Protein AF-A0A6B3RNH5-F1 (afdb_monomer_lite)

Secondary structure (DSSP, 8-state):
-------HHHHHHHHHHHHHHHHHHHHH-SSS-HHHHHHHHHHHHHHHHHHHHHHHHHHHTTHHHHHHHHHHTT---

Sequence (77 aa):
MMMLGVPQTWATAMGHLQAALDARAQMRDRTVTQAERDSATARYTHSVDALVDALHRCMSNQLLGRITLWLARGGWF

Structure (mmCIF, N/CA/C/O backbone):
data_AF-A0A6B3RNH5-F1
#
_entry.id   AF-A0A6B3RNH5-F1
#
loop_
_atom_site.group_PDB
_atom_site.id
_atom_site.type_symbol
_atom_site.label_atom_id
_atom_site.label_alt_id
_atom_site.label_comp_id
_atom_site.label_asym_id
_atom_site.label_entity_id
_atom_site.label_seq_id
_atom_site.pdbx_PDB_ins_code
_atom_site.Cartn_x
_atom_site.Cartn_y
_atom_site.Cartn_z
_atom_site.occupancy
_atom_site.B_iso_or_equiv
_atom_site.auth_seq_id
_atom_site.auth_comp_id
_atom_site.auth_asym_id
_atom_site.auth_atom_id
_atom_site.pdbx_PDB_model_num
ATOM 1 N N . MET A 1 1 ? 19.953 18.639 -22.707 1.00 36.12 1 MET A N 1
ATOM 2 C CA . MET A 1 1 ? 20.030 18.464 -21.242 1.00 36.12 1 MET A CA 1
ATOM 3 C C . MET A 1 1 ? 18.963 17.448 -20.853 1.00 36.12 1 MET A C 1
ATOM 5 O O . MET A 1 1 ? 17.807 17.810 -20.703 1.00 36.12 1 MET A O 1
ATOM 9 N N . MET A 1 2 ? 19.299 16.153 -20.870 1.00 39.19 2 MET A N 1
ATOM 10 C CA . MET A 1 2 ? 18.349 15.095 -20.505 1.00 39.19 2 MET A CA 1
ATOM 11 C C . MET A 1 2 ? 18.245 15.072 -18.982 1.00 39.19 2 MET A C 1
ATOM 13 O O . MET A 1 2 ? 19.185 14.643 -18.318 1.00 39.19 2 MET A O 1
ATOM 17 N N . MET A 1 3 ? 17.125 15.553 -18.436 1.00 40.41 3 MET A N 1
ATOM 18 C CA . MET A 1 3 ? 16.740 15.220 -17.068 1.00 40.41 3 MET A CA 1
ATOM 19 C C . MET A 1 3 ? 16.642 13.698 -17.001 1.00 40.41 3 MET A C 1
ATOM 21 O O . MET A 1 3 ? 15.738 13.092 -17.576 1.00 40.41 3 MET A O 1
ATOM 25 N N . LEU A 1 4 ? 17.600 13.075 -16.328 1.00 49.88 4 LEU A N 1
ATOM 26 C CA . LEU A 1 4 ? 17.489 11.705 -15.860 1.00 49.88 4 LEU A CA 1
ATOM 27 C C . LEU A 1 4 ? 16.447 11.710 -14.732 1.00 49.88 4 LEU A C 1
ATOM 29 O O . LEU A 1 4 ? 16.788 11.628 -13.558 1.00 49.88 4 LEU A O 1
ATOM 33 N N . GLY A 1 5 ? 15.178 11.904 -15.095 1.00 50.38 5 GLY A N 1
ATOM 34 C CA . GLY A 1 5 ? 14.066 11.805 -14.165 1.00 50.38 5 GLY A CA 1
ATOM 35 C C . GLY A 1 5 ? 14.060 10.408 -13.564 1.00 50.38 5 GLY A C 1
ATOM 36 O O . GLY A 1 5 ? 14.305 9.427 -14.274 1.00 50.38 5 GLY A O 1
ATOM 37 N N . VAL A 1 6 ? 13.800 10.329 -12.258 1.00 57.34 6 VAL A N 1
ATOM 38 C CA . VAL A 1 6 ? 13.481 9.068 -11.585 1.00 57.34 6 VAL A CA 1
ATOM 39 C C . VAL A 1 6 ? 12.538 8.286 -12.501 1.00 57.34 6 VAL A C 1
ATOM 41 O O . VAL A 1 6 ? 11.526 8.856 -12.923 1.00 57.34 6 VAL A O 1
ATOM 44 N N . PRO A 1 7 ? 12.840 7.023 -12.857 1.00 68.00 7 PRO A N 1
ATOM 45 C CA . PRO A 1 7 ? 11.923 6.226 -13.656 1.00 68.00 7 PRO A CA 1
ATOM 46 C C . PRO A 1 7 ? 10.557 6.285 -12.982 1.00 68.00 7 PRO A C 1
ATOM 48 O O . PRO A 1 7 ? 10.450 5.948 -11.808 1.00 68.00 7 PRO A O 1
ATOM 51 N N . GLN A 1 8 ? 9.538 6.790 -13.676 1.00 71.75 8 GLN A N 1
ATOM 52 C CA . GLN A 1 8 ? 8.234 7.102 -13.077 1.00 71.75 8 GLN A CA 1
ATOM 53 C C . GLN A 1 8 ? 7.673 5.910 -12.283 1.00 71.75 8 GLN A C 1
ATOM 55 O O . GLN A 1 8 ? 7.107 6.081 -11.211 1.00 71.75 8 GLN A O 1
ATOM 60 N N . THR A 1 9 ? 7.956 4.693 -12.749 1.00 71.06 9 THR A N 1
ATOM 61 C CA . THR A 1 9 ? 7.645 3.427 -12.079 1.00 71.06 9 THR A CA 1
ATOM 62 C C . THR A 1 9 ? 8.330 3.239 -10.720 1.00 71.06 9 THR A C 1
ATOM 64 O O . THR A 1 9 ? 7.724 2.678 -9.814 1.00 71.06 9 THR A O 1
ATOM 67 N N . TRP A 1 10 ? 9.566 3.714 -10.546 1.00 74.06 10 TRP A N 1
ATOM 68 C CA . TRP A 1 10 ? 10.280 3.711 -9.265 1.00 74.06 10 TRP A CA 1
ATOM 69 C C . TRP A 1 10 ? 9.679 4.713 -8.278 1.00 74.06 10 TRP A C 1
ATOM 71 O O . TRP A 1 10 ? 9.432 4.359 -7.128 1.00 74.06 10 TRP A O 1
ATOM 81 N N . ALA A 1 11 ? 9.375 5.934 -8.728 1.00 79.69 11 ALA A N 1
ATOM 82 C CA . ALA A 1 11 ? 8.699 6.924 -7.887 1.00 79.69 11 ALA A CA 1
ATOM 83 C C . ALA A 1 11 ? 7.321 6.416 -7.420 1.00 79.69 11 ALA A C 1
ATOM 85 O O . ALA A 1 11 ? 6.982 6.534 -6.244 1.00 79.69 11 ALA A O 1
ATOM 86 N N . THR A 1 12 ? 6.562 5.773 -8.314 1.00 82.81 12 THR A N 1
ATOM 87 C CA . THR A 1 12 ? 5.287 5.126 -7.980 1.00 82.81 12 THR A CA 1
ATOM 88 C 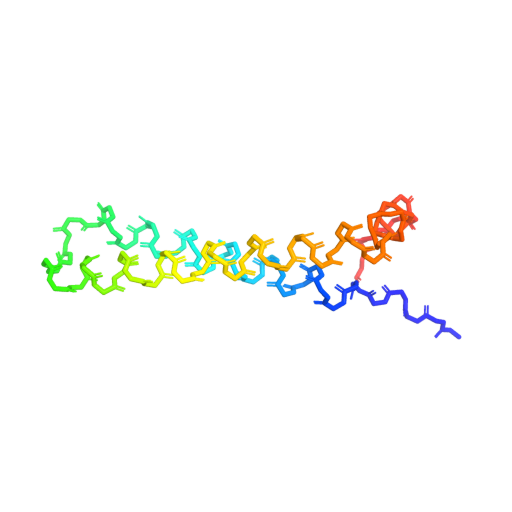C . THR A 1 12 ? 5.461 3.992 -6.967 1.00 82.81 12 THR A C 1
ATOM 90 O O . THR A 1 12 ? 4.730 3.950 -5.980 1.00 82.81 12 THR A O 1
ATOM 93 N N . ALA A 1 13 ? 6.453 3.111 -7.150 1.00 86.19 13 ALA A N 1
ATOM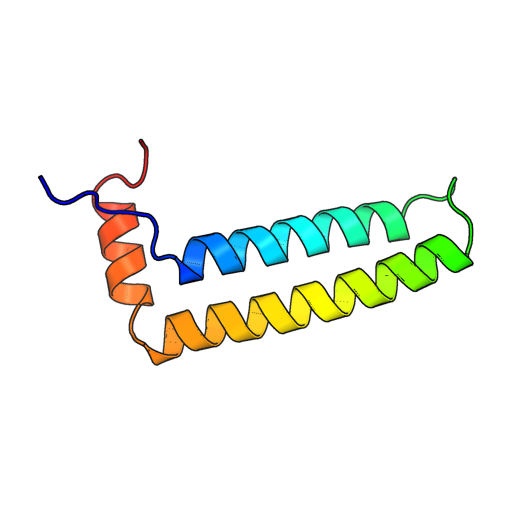 94 C CA . ALA A 1 13 ? 6.747 2.045 -6.191 1.00 86.19 13 ALA A CA 1
ATOM 95 C C . ALA A 1 13 ? 7.076 2.611 -4.797 1.00 86.19 13 ALA A C 1
ATOM 97 O O . ALA A 1 13 ? 6.503 2.177 -3.800 1.00 86.19 13 ALA A O 1
ATOM 98 N N . MET A 1 14 ? 7.926 3.638 -4.719 1.00 86.81 14 MET A N 1
ATOM 99 C CA . MET A 1 14 ? 8.255 4.295 -3.450 1.00 86.81 14 MET A CA 1
ATOM 100 C C . MET A 1 14 ? 7.036 4.959 -2.792 1.00 86.81 14 MET A C 1
ATOM 102 O O . MET A 1 14 ? 6.896 4.893 -1.573 1.00 86.81 14 MET A O 1
ATOM 106 N N . GLY A 1 15 ? 6.119 5.534 -3.577 1.00 89.44 15 GLY A N 1
ATOM 107 C CA . GLY A 1 15 ? 4.855 6.074 -3.067 1.00 89.44 15 GLY A CA 1
ATOM 108 C C . GLY A 1 15 ? 3.956 5.003 -2.440 1.00 89.44 15 GLY A C 1
ATOM 109 O O . GLY A 1 15 ? 3.433 5.201 -1.344 1.00 89.44 15 GLY A O 1
ATOM 110 N N . HIS A 1 16 ? 3.828 3.840 -3.085 1.00 89.81 16 HIS A N 1
ATOM 111 C CA . HIS A 1 16 ? 3.083 2.705 -2.527 1.00 89.81 16 HIS A CA 1
ATOM 112 C C . HIS A 1 16 ? 3.732 2.149 -1.255 1.00 89.81 16 HIS A C 1
ATOM 114 O O . HIS A 1 16 ? 3.031 1.815 -0.300 1.00 89.81 16 HIS A O 1
ATOM 120 N N . LEU A 1 17 ? 5.067 2.109 -1.202 1.00 91.31 17 LEU A N 1
ATOM 121 C CA . LEU A 1 17 ? 5.796 1.723 0.005 1.00 91.31 17 LEU A CA 1
ATOM 122 C C . LEU A 1 17 ? 5.518 2.686 1.167 1.00 91.31 17 LEU A C 1
ATOM 124 O O . LEU A 1 17 ? 5.221 2.227 2.268 1.00 91.31 17 LEU A O 1
ATOM 128 N N . GLN A 1 18 ? 5.579 4.000 0.930 1.00 92.88 18 GLN A N 1
ATOM 129 C CA . GLN A 1 18 ? 5.287 4.997 1.962 1.00 92.88 18 GLN A CA 1
ATOM 130 C C . GLN A 1 18 ? 3.854 4.846 2.488 1.00 92.88 18 GLN A C 1
ATOM 132 O O . GLN A 1 18 ? 3.653 4.745 3.696 1.00 92.88 18 GLN A O 1
ATOM 137 N N . ALA A 1 19 ? 2.871 4.718 1.592 1.00 90.31 19 ALA A N 1
ATOM 138 C CA . ALA A 1 19 ? 1.475 4.505 1.973 1.00 90.31 19 ALA A CA 1
ATOM 139 C C . ALA A 1 19 ? 1.279 3.224 2.806 1.00 90.31 19 ALA A C 1
ATOM 141 O O . ALA A 1 19 ? 0.520 3.223 3.778 1.00 90.31 19 ALA A O 1
ATOM 142 N N . ALA A 1 20 ? 1.993 2.142 2.476 1.00 92.50 20 ALA A N 1
ATOM 143 C CA . ALA A 1 20 ? 1.978 0.914 3.266 1.00 92.50 20 ALA A CA 1
ATOM 144 C C . ALA A 1 20 ? 2.603 1.115 4.661 1.00 92.50 20 ALA A C 1
ATOM 146 O O . ALA A 1 20 ? 2.082 0.598 5.649 1.00 92.50 20 ALA A O 1
ATOM 147 N N . LEU A 1 21 ? 3.695 1.874 4.779 1.00 93.06 21 LEU A N 1
ATOM 148 C CA . LEU A 1 21 ? 4.312 2.173 6.076 1.00 93.06 21 LEU A CA 1
ATOM 149 C C . LEU A 1 21 ? 3.391 3.017 6.965 1.00 93.06 21 LEU A C 1
ATOM 151 O O . LEU A 1 21 ? 3.223 2.686 8.141 1.00 93.06 21 LEU A O 1
ATOM 155 N N . ASP A 1 22 ? 2.743 4.032 6.397 1.00 93.19 22 ASP A N 1
ATOM 156 C CA . ASP A 1 22 ? 1.802 4.897 7.113 1.00 93.19 22 ASP A CA 1
ATOM 157 C C . ASP A 1 22 ? 0.569 4.108 7.575 1.00 93.19 22 ASP A C 1
ATOM 159 O O . ASP A 1 22 ? 0.180 4.162 8.744 1.00 93.19 22 ASP A O 1
ATOM 163 N N . ALA A 1 23 ? 0.001 3.281 6.690 1.00 91.06 23 ALA A N 1
ATOM 164 C CA . ALA A 1 23 ? -1.104 2.393 7.037 1.00 91.06 23 ALA A CA 1
A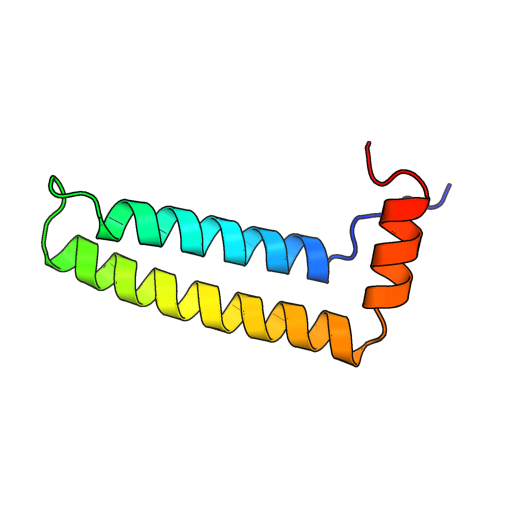TOM 165 C C . ALA A 1 23 ? -0.710 1.402 8.145 1.00 91.06 23 ALA A C 1
ATOM 167 O O . ALA A 1 23 ? -1.461 1.198 9.099 1.00 91.06 23 ALA A O 1
ATOM 168 N N . ARG A 1 24 ? 0.502 0.836 8.085 1.00 92.88 24 ARG A N 1
ATOM 169 C CA . ARG A 1 24 ? 1.030 -0.062 9.122 1.00 92.88 24 ARG A CA 1
ATOM 170 C C . ARG A 1 24 ? 1.228 0.645 10.464 1.00 92.88 24 ARG A C 1
ATOM 172 O O . ARG A 1 24 ? 1.027 0.016 11.506 1.00 92.88 24 ARG A O 1
ATOM 179 N N . ALA A 1 25 ? 1.637 1.912 10.462 1.00 92.62 25 ALA A N 1
ATOM 180 C CA . ALA A 1 25 ? 1.723 2.713 11.679 1.00 92.62 25 ALA A CA 1
ATOM 181 C C . ALA A 1 25 ? 0.327 2.916 12.284 1.00 92.62 25 ALA A C 1
ATOM 183 O O . ALA A 1 25 ? 0.131 2.623 13.463 1.00 92.62 25 ALA A O 1
ATOM 184 N N . GLN A 1 26 ? -0.660 3.276 11.458 1.00 90.12 26 GLN A N 1
ATOM 185 C CA . GLN A 1 26 ? -2.051 3.451 11.885 1.00 90.12 26 GLN A CA 1
ATOM 186 C C . GLN A 1 26 ? -2.675 2.148 12.420 1.00 90.12 26 GLN A C 1
ATOM 188 O O . GLN A 1 26 ? -3.408 2.174 13.401 1.00 90.12 26 GLN A O 1
ATOM 193 N N . MET A 1 27 ? -2.341 0.983 11.853 1.00 89.62 27 MET A N 1
ATOM 194 C CA . MET A 1 27 ? -2.782 -0.323 12.377 1.00 89.62 27 MET A CA 1
ATOM 195 C C . MET A 1 27 ? -2.255 -0.621 13.790 1.00 89.62 27 MET A C 1
ATOM 197 O O . MET A 1 27 ? -2.888 -1.356 14.548 1.00 89.62 27 MET A O 1
ATOM 201 N N . ARG A 1 28 ? -1.063 -0.112 14.122 1.00 90.44 28 ARG A N 1
ATOM 202 C CA . ARG A 1 28 ? -0.388 -0.336 15.411 1.00 90.44 28 ARG A CA 1
ATOM 203 C C . ARG A 1 28 ? -0.753 0.704 16.459 1.00 90.44 28 ARG A C 1
ATOM 205 O O . ARG A 1 28 ? -0.479 0.483 17.640 1.00 90.44 28 ARG A O 1
ATOM 212 N N . ASP A 1 29 ? -1.342 1.812 16.033 1.00 90.00 29 ASP A N 1
ATOM 213 C CA . ASP A 1 29 ? -1.804 2.854 16.923 1.00 90.00 29 ASP A CA 1
ATOM 214 C C . ASP A 1 29 ? -2.997 2.336 17.744 1.00 90.00 29 ASP A C 1
ATOM 216 O O . ASP A 1 29 ? -3.996 1.847 17.220 1.00 90.00 29 ASP A O 1
ATOM 220 N N . ARG A 1 30 ? -2.856 2.377 19.071 1.00 86.06 30 ARG A N 1
ATOM 221 C CA . ARG A 1 30 ? -3.889 1.923 20.013 1.00 86.06 30 ARG A CA 1
ATOM 222 C C . ARG A 1 30 ? -4.889 3.025 20.356 1.00 86.06 30 ARG A C 1
ATOM 224 O O . ARG A 1 30 ? -5.871 2.740 21.034 1.00 86.06 30 ARG A O 1
ATOM 231 N N . THR A 1 31 ? -4.624 4.258 19.927 1.00 91.38 31 THR A N 1
ATOM 232 C CA . THR A 1 31 ? -5.495 5.416 20.151 1.00 91.38 31 THR A CA 1
ATOM 233 C C . THR A 1 31 ? -6.633 5.495 19.133 1.00 91.38 31 THR A C 1
ATOM 235 O O . THR A 1 31 ? -7.663 6.099 19.420 1.00 91.38 31 THR A O 1
ATOM 238 N N . VAL A 1 32 ? -6.483 4.828 17.984 1.00 88.19 32 VAL A N 1
ATOM 239 C CA . VAL A 1 32 ? -7.502 4.750 16.932 1.00 88.19 32 VAL A CA 1
ATOM 240 C C . VAL A 1 32 ? -8.492 3.608 17.164 1.00 88.19 32 VAL A C 1
ATOM 242 O O . VAL A 1 32 ? -8.189 2.556 17.746 1.00 88.19 32 VAL A O 1
ATOM 245 N N . THR A 1 33 ? -9.704 3.804 16.663 1.00 92.31 33 THR A N 1
ATOM 246 C CA . THR A 1 33 ? -10.795 2.834 16.755 1.00 92.31 33 THR A CA 1
ATOM 247 C C . THR A 1 33 ? -10.491 1.552 15.968 1.00 92.31 33 THR A C 1
ATOM 249 O O . THR A 1 33 ? -9.650 1.518 15.068 1.00 92.31 33 THR A O 1
ATOM 252 N N . GLN A 1 34 ? -11.194 0.458 16.289 1.00 88.56 34 GLN A N 1
ATOM 253 C CA . GLN A 1 34 ? -11.062 -0.798 15.537 1.00 88.56 34 GLN A CA 1
ATOM 254 C C . GLN A 1 34 ? -11.417 -0.608 14.054 1.00 88.56 34 GLN A C 1
ATOM 256 O O . GLN A 1 34 ? -10.677 -1.077 13.199 1.00 88.56 34 GLN A O 1
ATOM 261 N N . ALA A 1 35 ? -12.477 0.150 13.750 1.00 90.75 35 ALA A N 1
ATOM 262 C CA . ALA A 1 35 ? -12.882 0.435 12.374 1.00 90.75 35 ALA A CA 1
ATOM 263 C C . ALA A 1 35 ? -11.791 1.187 11.588 1.00 90.75 35 ALA A C 1
ATOM 265 O O . ALA A 1 35 ? -11.543 0.895 10.418 1.00 90.75 35 ALA A O 1
ATOM 266 N N . GLU A 1 36 ? -11.083 2.118 12.232 1.00 89.75 36 GLU A N 1
ATOM 267 C CA . GLU A 1 36 ? -9.943 2.801 11.618 1.00 89.75 36 GLU A CA 1
ATOM 268 C C . GLU A 1 36 ? -8.777 1.843 11.361 1.00 89.75 36 GLU A C 1
ATOM 270 O O . GLU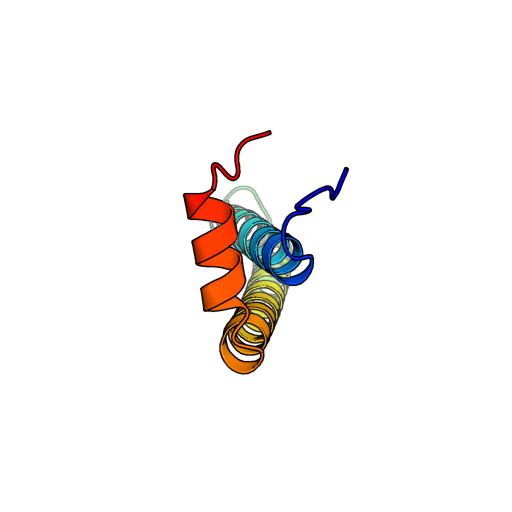 A 1 36 ? -8.186 1.900 10.282 1.00 89.75 36 GLU A O 1
ATOM 275 N N . ARG A 1 37 ? -8.486 0.920 12.287 1.00 88.81 37 ARG A N 1
ATOM 276 C CA . ARG A 1 37 ? -7.464 -0.124 12.095 1.00 88.81 37 ARG A CA 1
ATOM 277 C C . ARG A 1 37 ? -7.832 -1.107 10.986 1.00 88.81 37 ARG A C 1
ATOM 279 O O . ARG A 1 37 ? -6.959 -1.486 10.205 1.00 88.81 37 ARG A O 1
ATOM 286 N N . ASP A 1 38 ? -9.103 -1.461 10.850 1.00 92.44 38 ASP A N 1
ATOM 287 C CA . ASP A 1 38 ? -9.587 -2.309 9.758 1.00 92.44 38 ASP A CA 1
ATOM 288 C C . ASP A 1 38 ? -9.461 -1.571 8.413 1.00 92.44 38 ASP A C 1
ATOM 290 O O . ASP A 1 38 ? -8.939 -2.118 7.438 1.00 92.44 38 ASP A O 1
ATOM 294 N N . SER A 1 39 ? -9.812 -0.278 8.375 1.00 91.56 39 SER A N 1
ATOM 295 C CA . SER A 1 39 ? -9.614 0.566 7.187 1.00 91.56 39 SER A CA 1
ATOM 296 C C . SER A 1 39 ? -8.132 0.735 6.823 1.00 91.56 39 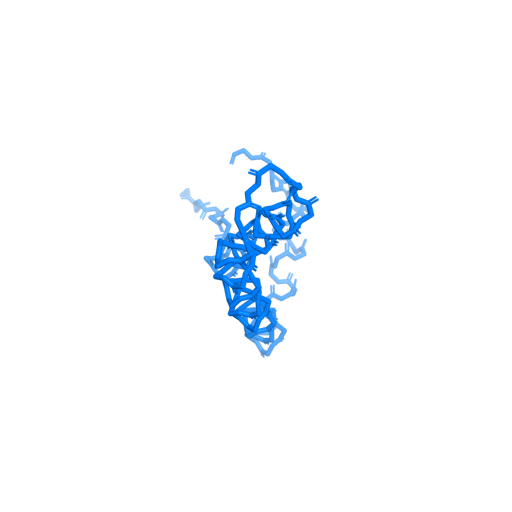SER A C 1
ATOM 298 O O . SER A 1 39 ? -7.776 0.790 5.644 1.00 91.56 39 SER A O 1
ATOM 300 N N . ALA A 1 40 ? -7.254 0.814 7.827 1.00 90.38 40 ALA A N 1
ATOM 301 C CA . ALA A 1 40 ? -5.813 0.889 7.644 1.00 90.38 40 ALA A CA 1
ATOM 302 C C . ALA A 1 40 ? -5.259 -0.446 7.134 1.00 90.38 40 ALA A C 1
ATOM 304 O O . ALA A 1 40 ? -4.400 -0.447 6.262 1.00 90.38 40 ALA A O 1
ATOM 305 N N . THR A 1 41 ? -5.809 -1.574 7.585 1.00 92.62 41 THR A N 1
ATOM 306 C CA . THR A 1 41 ? -5.461 -2.909 7.076 1.00 92.62 41 THR A CA 1
ATOM 307 C C . THR A 1 41 ? -5.818 -3.045 5.596 1.00 92.62 41 THR A C 1
ATOM 309 O O . THR A 1 41 ? -4.987 -3.483 4.805 1.00 92.62 41 THR A O 1
ATOM 312 N N . ALA A 1 42 ? -7.007 -2.594 5.185 1.00 93.38 42 ALA A N 1
ATOM 313 C CA . ALA A 1 42 ? -7.394 -2.588 3.773 1.00 93.38 42 ALA A CA 1
ATOM 314 C C . ALA A 1 42 ? -6.462 -1.703 2.922 1.00 93.38 42 ALA A C 1
ATOM 316 O O . ALA A 1 42 ? -6.002 -2.123 1.858 1.00 93.38 42 ALA A O 1
ATOM 317 N N . ARG A 1 43 ? -6.124 -0.499 3.414 1.00 91.25 43 ARG A N 1
ATOM 318 C CA . ARG A 1 43 ? -5.165 0.410 2.759 1.00 91.25 43 ARG A CA 1
ATOM 319 C C . ARG A 1 43 ? -3.758 -0.182 2.680 1.00 91.25 43 ARG A C 1
ATOM 321 O O . ARG A 1 43 ? -3.097 -0.021 1.656 1.00 91.25 43 ARG A O 1
ATOM 328 N N . TYR A 1 44 ? -3.318 -0.879 3.725 1.00 92.81 44 TYR A N 1
ATOM 329 C CA . TYR A 1 44 ? -2.036 -1.574 3.764 1.00 92.81 44 TYR A CA 1
ATOM 330 C C . TYR A 1 44 ? -1.968 -2.655 2.685 1.00 92.81 44 TYR A C 1
ATOM 332 O O . TYR A 1 44 ? -1.061 -2.617 1.859 1.00 92.81 44 TYR A O 1
ATOM 340 N N . THR A 1 45 ? -2.950 -3.561 2.641 1.00 93.62 45 THR A N 1
ATOM 341 C CA . THR A 1 45 ? -3.005 -4.638 1.641 1.00 93.62 45 THR A CA 1
ATOM 342 C C . THR A 1 45 ? -3.000 -4.074 0.226 1.00 93.62 45 THR A C 1
ATOM 344 O O . THR A 1 45 ? -2.155 -4.451 -0.579 1.00 93.62 45 THR A O 1
ATOM 347 N N . HIS A 1 46 ? -3.860 -3.090 -0.051 1.00 93.25 46 HIS A N 1
ATOM 348 C CA . HIS A 1 46 ? -3.914 -2.456 -1.366 1.00 93.25 46 HIS A CA 1
ATOM 349 C C . HIS A 1 46 ? -2.578 -1.809 -1.768 1.00 93.25 46 HIS A C 1
ATOM 351 O O . HIS A 1 46 ? -2.131 -1.944 -2.905 1.00 93.25 46 HIS A O 1
ATOM 357 N N . SER A 1 47 ? -1.920 -1.123 -0.830 1.00 91.62 47 SER A N 1
ATOM 358 C CA . SER A 1 47 ? -0.636 -0.465 -1.089 1.00 91.62 47 SER A CA 1
ATOM 359 C C . SER A 1 47 ? 0.488 -1.475 -1.325 1.00 91.62 47 SER A C 1
ATOM 361 O O . SER A 1 47 ? 1.344 -1.244 -2.175 1.00 91.62 47 SER A O 1
ATOM 363 N N . VAL A 1 48 ? 0.482 -2.606 -0.614 1.00 93.12 48 VAL A N 1
ATOM 364 C CA . VAL A 1 48 ? 1.457 -3.687 -0.814 1.00 93.12 48 VAL A CA 1
ATOM 365 C C . VAL A 1 48 ? 1.254 -4.370 -2.165 1.00 93.12 48 VAL A C 1
ATOM 367 O O . VAL A 1 48 ? 2.233 -4.555 -2.884 1.00 93.12 48 VAL A O 1
ATOM 370 N N . ASP A 1 49 ? 0.016 -4.679 -2.552 1.00 94.12 49 ASP A N 1
ATOM 371 C CA . ASP A 1 49 ? -0.272 -5.278 -3.862 1.00 94.12 49 ASP A CA 1
ATOM 372 C C . ASP A 1 49 ? 0.170 -4.347 -5.001 1.00 94.12 49 ASP A C 1
ATOM 374 O O . ASP A 1 49 ? 0.885 -4.759 -5.917 1.00 94.12 49 ASP A O 1
ATOM 378 N N . ALA A 1 50 ? -0.153 -3.053 -4.899 1.00 90.56 50 ALA A N 1
ATOM 379 C CA . ALA A 1 50 ? 0.268 -2.054 -5.876 1.00 90.56 50 ALA A CA 1
ATOM 380 C C . ALA A 1 50 ? 1.799 -1.876 -5.930 1.00 90.56 50 ALA A C 1
ATOM 382 O O . ALA A 1 50 ? 2.368 -1.697 -7.011 1.00 90.56 50 ALA A O 1
ATOM 383 N N . LEU A 1 51 ? 2.488 -1.962 -4.784 1.00 89.56 51 LEU A N 1
ATOM 384 C CA . LEU A 1 51 ? 3.951 -1.967 -4.716 1.00 89.56 51 LEU A CA 1
ATOM 385 C C . LEU A 1 51 ? 4.533 -3.178 -5.452 1.00 89.56 51 LEU A C 1
ATOM 387 O O . LEU A 1 51 ? 5.453 -3.017 -6.255 1.00 89.56 51 LEU A O 1
ATOM 391 N N . VAL A 1 52 ? 4.010 -4.377 -5.191 1.00 89.25 52 VAL A N 1
ATOM 392 C CA . VAL A 1 52 ? 4.477 -5.616 -5.826 1.00 89.25 52 VAL A CA 1
ATOM 393 C C . VAL A 1 52 ? 4.285 -5.544 -7.339 1.00 89.25 52 VAL A C 1
ATOM 395 O O . VAL A 1 52 ? 5.222 -5.836 -8.083 1.00 89.25 52 VAL A O 1
ATOM 398 N N . ASP A 1 53 ? 3.138 -5.059 -7.807 1.00 87.69 53 ASP A N 1
ATOM 399 C CA . ASP A 1 53 ? 2.877 -4.847 -9.231 1.00 87.69 53 ASP A CA 1
ATOM 400 C C . ASP A 1 53 ? 3.828 -3.824 -9.861 1.00 87.69 53 ASP A C 1
ATOM 402 O O . ASP A 1 53 ? 4.312 -4.018 -10.981 1.00 87.69 53 ASP A O 1
ATOM 406 N N . ALA A 1 54 ? 4.116 -2.723 -9.163 1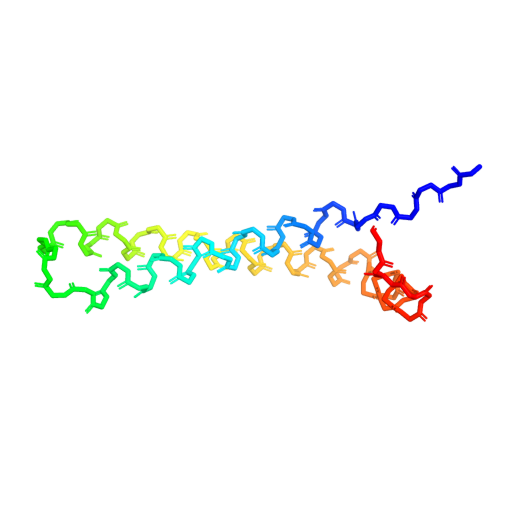.00 83.75 54 ALA A N 1
ATOM 407 C CA . ALA A 1 54 ? 5.058 -1.713 -9.634 1.00 83.75 54 ALA A CA 1
ATOM 408 C C . ALA A 1 54 ? 6.487 -2.275 -9.723 1.00 83.75 54 ALA A C 1
ATOM 410 O O . ALA A 1 54 ? 7.185 -2.050 -10.717 1.00 83.75 54 ALA A O 1
ATOM 411 N N . LEU A 1 55 ? 6.910 -3.066 -8.731 1.00 83.31 55 LEU A N 1
ATOM 412 C CA . LEU A 1 55 ? 8.202 -3.752 -8.739 1.00 83.31 55 LEU A CA 1
ATOM 413 C C . LEU A 1 55 ? 8.270 -4.799 -9.853 1.00 83.31 55 LEU A C 1
ATOM 415 O O . LEU A 1 55 ? 9.268 -4.857 -10.571 1.00 83.31 55 LEU A O 1
ATOM 419 N N . HIS A 1 56 ? 7.204 -5.569 -10.071 1.00 83.94 56 HIS A N 1
ATOM 420 C CA . HIS A 1 56 ? 7.139 -6.549 -11.150 1.00 83.94 56 HIS A CA 1
ATOM 421 C C . HIS A 1 56 ? 7.255 -5.883 -12.527 1.00 83.94 56 HIS A C 1
ATOM 423 O O . HIS A 1 56 ? 8.035 -6.341 -13.361 1.00 83.94 56 HIS A O 1
ATOM 429 N N . ARG A 1 57 ? 6.592 -4.740 -12.748 1.00 77.88 57 ARG A N 1
ATOM 430 C CA . ARG A 1 57 ? 6.762 -3.937 -13.974 1.00 77.88 57 ARG A CA 1
ATOM 431 C C . ARG A 1 57 ? 8.183 -3.389 -14.122 1.00 77.88 57 ARG A C 1
ATOM 433 O O . ARG A 1 57 ? 8.698 -3.336 -15.238 1.00 77.88 57 ARG A O 1
ATOM 440 N N . CYS A 1 58 ? 8.841 -3.005 -13.028 1.00 73.25 58 CYS A N 1
ATOM 441 C CA . CYS A 1 58 ? 10.253 -2.609 -13.052 1.00 73.25 58 CYS A CA 1
ATOM 442 C C . CYS A 1 58 ? 11.183 -3.776 -13.433 1.00 73.25 58 CYS A C 1
ATOM 444 O O . CYS A 1 58 ? 12.133 -3.581 -14.194 1.00 73.25 58 CYS A O 1
ATOM 446 N N . MET A 1 59 ? 10.907 -4.989 -12.950 1.00 74.75 59 MET A N 1
ATOM 447 C CA . MET A 1 59 ? 11.675 -6.186 -13.303 1.00 74.75 59 MET A CA 1
ATOM 448 C C . MET A 1 59 ? 11.441 -6.609 -14.759 1.00 74.75 59 MET A C 1
ATOM 450 O O . MET A 1 59 ? 12.397 -6.783 -15.512 1.00 74.75 59 MET A O 1
ATOM 454 N N . SER A 1 60 ? 10.173 -6.715 -15.167 1.00 73.12 60 SER A N 1
ATOM 455 C CA . SER A 1 60 ? 9.755 -7.195 -16.489 1.00 73.12 60 SER A CA 1
ATOM 456 C C . SER A 1 60 ? 10.257 -6.299 -17.628 1.00 73.12 60 SER A C 1
ATOM 458 O O . SER A 1 60 ? 10.721 -6.794 -18.650 1.00 73.12 60 SER A O 1
ATOM 460 N N . ASN A 1 61 ? 10.282 -4.979 -17.424 1.00 68.69 61 ASN A N 1
ATOM 461 C CA . ASN A 1 61 ? 10.744 -4.025 -18.437 1.00 68.69 61 ASN A CA 1
ATOM 462 C C . ASN A 1 61 ? 12.277 -3.869 -18.513 1.00 68.69 61 ASN A C 1
ATOM 464 O O . ASN A 1 61 ? 12.753 -2.901 -19.109 1.00 68.69 61 ASN A O 1
ATOM 468 N N . GLN A 1 62 ? 13.062 -4.734 -17.850 1.00 66.06 62 GLN A N 1
ATOM 469 C CA . GLN A 1 62 ? 14.516 -4.563 -17.662 1.00 66.06 62 GLN A CA 1
ATOM 470 C C . GLN A 1 62 ? 14.892 -3.176 -17.091 1.00 66.06 62 GLN A C 1
ATOM 472 O O . GLN A 1 62 ? 16.034 -2.718 -17.192 1.00 66.06 62 GLN A O 1
ATOM 477 N N . LEU A 1 63 ? 13.930 -2.490 -16.455 1.00 65.81 63 LEU A N 1
ATOM 478 C CA . LEU A 1 63 ? 14.114 -1.159 -15.881 1.00 65.81 63 LEU A CA 1
ATOM 479 C C . LEU A 1 63 ? 15.063 -1.207 -14.693 1.00 65.81 63 LEU A C 1
ATOM 481 O O . LEU A 1 63 ? 15.693 -0.197 -14.421 1.00 65.81 63 LEU A O 1
ATOM 485 N N . LEU A 1 64 ? 15.231 -2.365 -14.048 1.00 66.06 64 LEU A N 1
ATOM 486 C CA . LEU A 1 64 ? 16.280 -2.599 -13.054 1.00 66.06 64 LEU A CA 1
ATOM 487 C C . LEU A 1 64 ? 17.653 -2.157 -13.563 1.00 66.06 64 LEU A C 1
ATOM 489 O O . LEU A 1 64 ? 18.295 -1.354 -12.903 1.00 66.06 64 LEU A O 1
ATOM 493 N N . GLY A 1 65 ? 18.058 -2.554 -14.774 1.00 65.75 65 GLY A N 1
ATOM 494 C CA . GLY A 1 65 ? 19.336 -2.122 -15.348 1.00 65.75 65 GLY A CA 1
ATOM 495 C C . GLY A 1 65 ? 19.420 -0.603 -15.524 1.00 65.75 65 GLY A C 1
ATOM 496 O O . GLY A 1 65 ? 20.451 -0.003 -15.240 1.00 65.75 65 GLY A O 1
ATOM 497 N N . ARG A 1 66 ? 18.316 0.044 -15.915 1.00 67.25 66 ARG A N 1
ATOM 498 C CA . ARG A 1 66 ? 18.234 1.507 -16.086 1.00 67.25 66 ARG A CA 1
ATOM 499 C C . ARG A 1 66 ? 18.191 2.259 -14.752 1.00 67.25 66 ARG A C 1
ATOM 501 O O . ARG A 1 66 ? 18.809 3.312 -14.656 1.00 67.25 66 ARG A O 1
ATOM 508 N N . ILE A 1 67 ? 17.507 1.725 -13.739 1.00 66.50 67 ILE A N 1
ATOM 509 C CA . ILE A 1 67 ? 17.443 2.248 -12.366 1.00 66.50 67 ILE A CA 1
ATOM 510 C C . ILE A 1 67 ? 18.810 2.103 -11.698 1.00 66.50 67 ILE A C 1
ATOM 512 O O . ILE A 1 67 ? 19.298 3.062 -11.115 1.00 66.50 67 ILE A O 1
ATOM 516 N N . THR A 1 68 ? 19.465 0.947 -11.823 1.00 68.00 68 THR A N 1
ATOM 517 C CA . THR A 1 68 ? 20.823 0.723 -11.315 1.00 68.00 68 THR A CA 1
ATOM 518 C C . THR A 1 68 ? 21.813 1.659 -11.992 1.00 68.00 68 THR A C 1
ATOM 520 O O . THR A 1 68 ? 22.609 2.287 -11.302 1.00 68.00 68 THR A O 1
ATOM 523 N N . LEU A 1 69 ? 21.735 1.823 -13.319 1.00 71.12 69 LEU A N 1
ATOM 524 C CA . LEU A 1 69 ? 22.579 2.779 -14.035 1.00 71.12 69 LEU A CA 1
ATOM 525 C C . LEU A 1 69 ? 22.297 4.220 -13.588 1.00 71.12 69 LEU A C 1
ATOM 527 O O . LEU A 1 69 ? 23.232 4.990 -13.430 1.00 71.12 69 LEU A O 1
ATOM 531 N N . TRP A 1 70 ? 21.029 4.580 -13.367 1.00 70.25 70 TRP A N 1
ATOM 532 C CA . TRP A 1 70 ? 20.607 5.894 -12.875 1.00 70.25 70 TRP A CA 1
ATOM 533 C C . TRP A 1 70 ? 21.126 6.180 -11.458 1.00 70.25 70 TRP A C 1
ATOM 535 O O . TRP A 1 70 ? 21.760 7.209 -11.241 1.00 70.25 70 TRP A O 1
ATOM 545 N N . LEU A 1 71 ? 20.950 5.242 -10.521 1.00 69.50 71 LEU A N 1
ATOM 546 C CA . LEU A 1 71 ? 21.489 5.318 -9.160 1.00 69.50 71 LEU A CA 1
ATOM 547 C C . LEU A 1 71 ? 23.020 5.425 -9.176 1.00 69.50 71 LEU A C 1
ATOM 549 O O . LEU A 1 71 ? 23.579 6.301 -8.518 1.00 69.50 71 LEU A O 1
ATOM 553 N N . ALA A 1 72 ? 23.694 4.583 -9.970 1.00 71.56 72 ALA A N 1
ATOM 554 C CA . ALA A 1 72 ? 25.151 4.568 -10.105 1.00 71.56 72 ALA A CA 1
ATOM 555 C C . ALA A 1 72 ? 25.712 5.850 -10.740 1.00 71.56 72 ALA A C 1
ATOM 557 O O . ALA A 1 72 ? 26.847 6.226 -10.461 1.00 71.56 72 ALA A O 1
ATOM 558 N N . ARG A 1 73 ? 24.921 6.548 -11.566 1.00 72.88 73 ARG A N 1
ATOM 559 C CA . ARG A 1 73 ? 25.298 7.836 -12.168 1.00 72.88 73 ARG A CA 1
ATOM 560 C C . ARG A 1 73 ? 25.111 9.029 -11.223 1.00 72.88 73 ARG A C 1
ATOM 562 O O . ARG A 1 73 ? 25.298 10.160 -11.662 1.00 72.88 73 ARG A O 1
ATOM 569 N N . GLY A 1 74 ? 24.775 8.775 -9.956 1.00 65.00 74 GLY A N 1
ATOM 570 C CA . GLY A 1 74 ? 24.593 9.792 -8.926 1.00 65.00 74 GLY A CA 1
ATOM 571 C C . GLY A 1 74 ? 23.161 10.303 -8.879 1.00 65.00 74 GLY A C 1
ATOM 572 O O . GLY A 1 74 ? 22.951 11.496 -9.043 1.00 65.00 74 GLY A O 1
ATOM 573 N N . GLY A 1 75 ? 22.188 9.407 -8.667 1.00 55.78 75 GLY A N 1
ATOM 574 C CA . GLY A 1 75 ? 20.749 9.703 -8.525 1.00 55.78 75 GLY A CA 1
ATOM 575 C C . GLY A 1 75 ? 20.375 10.558 -7.303 1.00 55.78 75 GLY A C 1
ATOM 576 O O . GLY A 1 75 ? 19.443 10.229 -6.576 1.00 55.78 75 GLY A O 1
ATOM 577 N N . TRP A 1 76 ? 21.137 11.614 -7.047 1.00 55.22 76 TRP A N 1
ATOM 578 C CA . TRP A 1 76 ? 20.921 12.655 -6.060 1.00 55.22 76 TRP A CA 1
ATOM 579 C C . TRP A 1 76 ? 21.007 13.975 -6.813 1.00 55.22 76 TRP A C 1
ATOM 581 O O . TRP A 1 76 ? 22.114 14.400 -7.111 1.00 55.22 76 TRP A O 1
ATOM 591 N N . PHE A 1 77 ? 19.859 14.551 -7.168 1.00 46.75 77 PHE A N 1
ATOM 592 C CA . PHE A 1 77 ? 19.557 15.988 -7.208 1.00 46.75 77 PHE A CA 1
ATOM 593 C C . PHE A 1 77 ? 18.075 16.161 -7.550 1.00 46.75 77 PHE A C 1
ATOM 595 O O . PHE A 1 77 ? 17.611 15.508 -8.515 1.00 46.75 77 PHE A O 1
#

Organism: NCBI:txid2709381

Foldseek 3Di:
DDPPPQPVLVVQLVVLVVQLVVLVVQLPDPVDDPVSNVVSVVSNVVSVVSNVVSVVVCVVVVVVVVNVVCVVVPVDD

Radius of gyration: 15.99 Å; chains: 1; bounding box: 38×26×41 Å

pLDDT: mean 79.33, std 14.98, range [36.12, 94.12]